Protein AF-A0A401S8R3-F1 (afdb_monomer_lite)

Foldseek 3Di:
DVDVVVVVVVVVVVVCVVVVVVCVVPPDPDDADPVRHDPVRVCCVVPPVNVVVVVVVVVVVVVVVVCVVPPDPDDPDDDDD

Radius of gyration: 29.79 Å; chains: 1; bounding box: 42×23×100 Å

Organism: Chiloscyllium punctatum (NCBI:txid137246)

Sequence (81 aa):
IADPEKCDRMYESLARINSGYYKNKYPRLRNTSFTGVTVEECRMVLATDNMKQMEEMKKGMWKKIREKFTGKPEDATKEYV

Structure (mmCIF, N/CA/C/O backbone):
data_AF-A0A401S8R3-F1
#
_entry.id   AF-A0A401S8R3-F1
#
loop_
_atom_site.group_PDB
_atom_site.id
_atom_site.type_symbol
_atom_site.label_atom_id
_atom_site.label_alt_id
_atom_site.label_comp_id
_atom_site.label_asym_id
_atom_site.label_entity_id
_atom_site.label_seq_id
_atom_site.pdbx_PDB_ins_code
_atom_site.Cartn_x
_atom_site.Cartn_y
_atom_site.Cartn_z
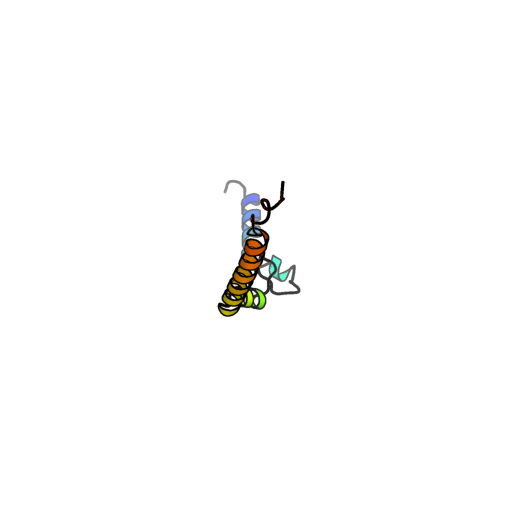_atom_site.occupancy
_atom_site.B_iso_or_equiv
_atom_site.auth_seq_id
_atom_site.auth_comp_id
_atom_site.auth_asym_id
_atom_site.auth_atom_id
_atom_site.pdbx_PDB_model_num
ATOM 1 N N . ILE A 1 1 ? 23.535 8.309 -24.025 1.00 61.56 1 ILE A N 1
ATOM 2 C CA . ILE A 1 1 ? 22.899 7.503 -22.953 1.00 61.56 1 ILE A CA 1
ATOM 3 C C . ILE A 1 1 ? 24.008 6.644 -22.363 1.00 61.56 1 ILE A C 1
ATOM 5 O O . ILE A 1 1 ? 24.647 5.942 -23.129 1.00 61.56 1 ILE A O 1
ATOM 9 N N . ALA A 1 2 ? 24.340 6.812 -21.079 1.00 75.81 2 ALA A N 1
ATOM 10 C CA . ALA A 1 2 ? 25.597 6.315 -20.498 1.00 75.81 2 ALA A CA 1
ATOM 11 C C . ALA A 1 2 ? 25.660 4.783 -20.302 1.00 75.81 2 ALA A C 1
ATOM 13 O O . ALA A 1 2 ? 26.749 4.247 -20.152 1.00 75.81 2 ALA A O 1
ATOM 14 N N . ASP A 1 3 ? 24.513 4.100 -20.320 1.00 90.50 3 ASP A N 1
ATOM 15 C CA . ASP A 1 3 ? 24.379 2.638 -20.342 1.00 90.50 3 ASP A CA 1
ATOM 16 C C . ASP A 1 3 ? 22.925 2.302 -20.752 1.00 90.50 3 ASP A C 1
ATOM 18 O O . ASP A 1 3 ? 22.001 2.584 -19.975 1.00 90.50 3 ASP A O 1
ATOM 22 N N . PRO A 1 4 ? 22.687 1.780 -21.970 1.00 92.25 4 PRO A N 1
ATOM 23 C CA . PRO A 1 4 ? 21.351 1.409 -22.438 1.00 92.25 4 PRO A CA 1
ATOM 24 C C . PRO A 1 4 ? 20.667 0.363 -21.548 1.00 92.25 4 PRO A C 1
ATOM 26 O O . PRO A 1 4 ? 19.504 0.538 -21.201 1.00 92.25 4 PRO A O 1
ATOM 29 N N . GLU A 1 5 ? 21.392 -0.650 -21.067 1.00 93.38 5 GLU A N 1
ATOM 30 C CA . GLU A 1 5 ? 20.811 -1.723 -20.248 1.00 93.38 5 GLU A CA 1
ATOM 31 C C . GLU A 1 5 ? 20.353 -1.206 -18.881 1.00 93.38 5 GLU A C 1
ATOM 33 O O . GLU A 1 5 ? 19.350 -1.644 -18.309 1.00 93.38 5 GLU A O 1
ATOM 38 N N . LYS A 1 6 ? 21.078 -0.239 -18.309 1.00 94.50 6 LYS A N 1
ATOM 39 C CA . LYS A 1 6 ? 20.624 0.457 -17.099 1.00 94.50 6 LYS A CA 1
ATOM 40 C C . LYS A 1 6 ? 19.366 1.282 -17.357 1.00 94.50 6 LYS A C 1
ATOM 42 O O . LYS A 1 6 ? 18.494 1.313 -16.487 1.00 94.50 6 LYS A O 1
ATOM 47 N N . CYS A 1 7 ? 19.267 1.926 -18.520 1.00 94.25 7 CYS A N 1
ATOM 48 C CA . CYS A 1 7 ? 18.075 2.674 -18.910 1.00 94.25 7 CYS A CA 1
ATOM 49 C C . CYS A 1 7 ? 16.862 1.745 -19.026 1.00 94.25 7 CYS A C 1
ATOM 51 O O . CYS A 1 7 ? 15.840 2.022 -18.399 1.00 94.25 7 CYS A O 1
ATOM 53 N N . ASP A 1 8 ? 17.020 0.608 -19.703 1.00 96.19 8 ASP A N 1
ATOM 54 C CA . ASP A 1 8 ? 15.959 -0.384 -19.883 1.00 96.19 8 ASP A CA 1
ATOM 55 C C . ASP A 1 8 ? 15.510 -0.977 -18.545 1.00 96.19 8 ASP A C 1
ATOM 57 O O . ASP A 1 8 ? 14.319 -0.995 -18.241 1.00 96.19 8 ASP A O 1
ATOM 61 N N . ARG A 1 9 ? 16.447 -1.348 -17.661 1.00 95.25 9 ARG A N 1
ATOM 62 C CA . ARG A 1 9 ? 16.110 -1.832 -16.307 1.00 95.25 9 ARG A CA 1
ATOM 63 C C . ARG A 1 9 ? 15.318 -0.809 -15.494 1.00 95.25 9 ARG A C 1
ATOM 65 O O . ARG A 1 9 ? 14.368 -1.169 -14.794 1.00 95.25 9 ARG A O 1
ATOM 72 N N . MET A 1 10 ? 15.706 0.465 -15.559 1.00 95.81 10 MET A N 1
ATOM 73 C CA . MET A 1 10 ? 14.977 1.547 -14.891 1.00 95.81 10 MET A CA 1
ATOM 74 C C . MET A 1 10 ? 13.592 1.741 -15.503 1.00 95.81 10 MET A C 1
ATOM 76 O O . MET A 1 10 ? 12.612 1.829 -14.762 1.00 95.81 10 MET A O 1
ATOM 80 N N . TYR A 1 11 ? 13.501 1.755 -16.831 1.00 96.19 11 TYR A N 1
ATOM 81 C CA . TYR A 1 11 ? 12.239 1.878 -17.545 1.00 96.19 11 TYR A CA 1
ATOM 82 C C . TYR A 1 11 ? 11.281 0.740 -17.190 1.00 96.19 11 TYR A C 1
ATOM 84 O O . TYR A 1 11 ? 10.141 0.997 -16.813 1.00 96.19 11 TYR A O 1
ATOM 92 N N . GLU A 1 12 ? 11.746 -0.508 -17.201 1.00 97.12 12 GLU A N 1
ATOM 93 C CA . GLU A 1 12 ? 10.938 -1.660 -16.809 1.00 97.12 12 GLU A CA 1
ATOM 94 C C . GLU A 1 12 ? 10.454 -1.569 -15.360 1.00 97.12 12 GLU A C 1
ATOM 96 O O . GLU A 1 12 ? 9.310 -1.914 -15.060 1.00 97.12 12 GLU A O 1
ATOM 101 N N . SER A 1 13 ? 11.312 -1.114 -14.442 1.00 97.00 13 SER A N 1
ATOM 102 C CA . SER A 1 13 ? 10.926 -0.906 -13.044 1.00 97.00 13 SER A CA 1
ATOM 103 C C . SER A 1 13 ? 9.784 0.109 -12.933 1.00 97.00 13 SER A C 1
ATOM 105 O O . SER A 1 13 ? 8.759 -0.167 -12.303 1.00 97.00 13 SER A O 1
ATOM 107 N N . LEU A 1 14 ? 9.907 1.245 -13.626 1.00 97.25 14 LEU A N 1
ATOM 108 C CA . LEU A 1 14 ? 8.872 2.278 -13.676 1.00 97.25 14 LEU A CA 1
ATOM 109 C C . LEU A 1 14 ? 7.590 1.774 -14.350 1.00 97.25 14 LEU A C 1
ATOM 111 O O . LEU A 1 14 ? 6.493 2.014 -13.846 1.00 97.25 14 LEU A O 1
ATOM 115 N N . ALA A 1 15 ? 7.711 1.014 -15.438 1.00 97.88 15 ALA A N 1
ATOM 116 C CA . ALA A 1 15 ? 6.581 0.419 -16.141 1.00 97.88 15 ALA A CA 1
ATOM 117 C C . ALA A 1 15 ? 5.816 -0.574 -15.249 1.00 97.88 15 ALA A C 1
ATOM 119 O O . ALA A 1 15 ? 4.582 -0.567 -15.238 1.00 97.88 15 ALA A O 1
ATOM 120 N N . ARG A 1 16 ? 6.517 -1.384 -14.440 1.00 97.69 16 ARG A N 1
ATOM 121 C CA . ARG A 1 16 ? 5.897 -2.292 -13.454 1.00 97.69 16 ARG A CA 1
ATOM 122 C C . ARG A 1 16 ? 5.145 -1.530 -12.361 1.00 97.69 16 ARG A C 1
ATOM 124 O O . ARG A 1 16 ? 4.063 -1.965 -11.968 1.00 97.69 16 ARG A O 1
ATOM 131 N N . ILE A 1 17 ? 5.688 -0.407 -11.885 1.00 96.50 17 ILE A N 1
ATOM 132 C CA . ILE A 1 17 ? 5.019 0.449 -10.891 1.00 96.50 17 ILE A CA 1
ATOM 133 C C . ILE A 1 17 ? 3.755 1.072 -11.495 1.00 96.50 17 ILE A C 1
ATOM 135 O O . ILE A 1 17 ? 2.676 0.928 -10.923 1.00 96.50 17 ILE A O 1
ATOM 139 N N . ASN A 1 18 ? 3.867 1.696 -12.670 1.00 96.81 18 ASN A N 1
ATOM 140 C CA . ASN A 1 18 ? 2.758 2.391 -13.327 1.00 96.81 18 ASN A CA 1
ATOM 141 C C . ASN A 1 18 ? 1.608 1.447 -13.715 1.00 96.81 18 ASN A C 1
ATOM 143 O O . ASN A 1 18 ? 0.440 1.755 -13.504 1.00 96.81 18 ASN A O 1
ATOM 147 N N . SER A 1 19 ? 1.933 0.264 -14.238 1.00 96.88 19 SER A N 1
ATOM 148 C CA . SER A 1 19 ? 0.932 -0.748 -14.611 1.00 96.88 19 SER A CA 1
ATOM 149 C C . SER A 1 19 ? 0.296 -1.462 -13.41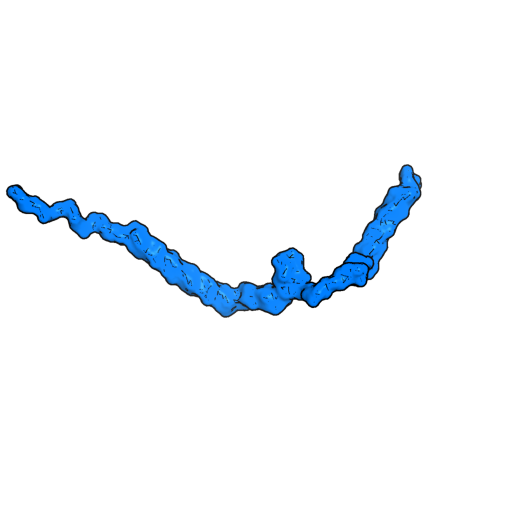3 1.00 96.88 19 SER A C 1
ATOM 151 O O . SER A 1 19 ? -0.611 -2.276 -13.591 1.00 96.88 19 SER A O 1
ATOM 153 N N . GLY A 1 20 ? 0.776 -1.215 -12.188 1.00 94.75 20 GLY A N 1
ATOM 154 C CA . GLY A 1 20 ? 0.346 -1.965 -11.011 1.00 94.75 20 GLY A CA 1
ATOM 155 C C . GLY A 1 20 ? 0.689 -3.457 -11.099 1.00 94.75 20 GLY A C 1
ATOM 156 O O . GLY A 1 20 ? -0.021 -4.279 -10.520 1.00 94.75 20 GLY A O 1
ATOM 157 N N . TYR A 1 21 ? 1.767 -3.823 -11.804 1.00 97.06 21 TYR A N 1
ATOM 158 C CA . TYR A 1 21 ? 2.150 -5.210 -12.103 1.00 97.06 21 TYR A CA 1
ATOM 159 C C . TYR A 1 21 ? 2.101 -6.123 -10.871 1.00 97.06 21 TYR A C 1
ATOM 161 O O . TYR A 1 21 ? 1.494 -7.192 -10.903 1.00 97.06 21 TYR A O 1
ATOM 169 N N . TYR A 1 22 ? 2.677 -5.681 -9.749 1.00 94.31 22 TYR A N 1
ATOM 170 C CA . TYR A 1 22 ? 2.729 -6.478 -8.521 1.00 94.31 22 TYR A CA 1
ATOM 171 C C . TYR A 1 22 ? 1.370 -6.650 -7.838 1.00 94.31 22 TYR A C 1
ATOM 173 O O . TYR A 1 22 ? 1.136 -7.692 -7.233 1.00 94.31 22 TYR A O 1
ATOM 181 N N . LYS A 1 23 ? 0.455 -5.681 -7.977 1.00 91.25 23 LYS A N 1
ATOM 182 C CA . LYS A 1 23 ? -0.920 -5.798 -7.466 1.00 91.25 23 LYS A CA 1
ATOM 183 C C . LYS A 1 23 ? -1.677 -6.919 -8.181 1.00 91.25 23 LYS A C 1
ATOM 185 O O . LYS A 1 23 ? -2.430 -7.641 -7.538 1.00 91.25 23 LYS A O 1
ATOM 190 N N . ASN A 1 24 ? -1.461 -7.060 -9.488 1.00 92.75 24 ASN A N 1
ATOM 191 C CA . ASN A 1 24 ? -2.127 -8.074 -10.308 1.00 92.75 24 ASN A CA 1
ATOM 192 C C . ASN A 1 24 ? -1.442 -9.441 -10.199 1.00 92.75 24 ASN A C 1
ATOM 194 O O . ASN A 1 24 ? -2.112 -10.467 -10.182 1.00 92.75 24 ASN A O 1
ATOM 198 N N . LYS A 1 25 ? -0.108 -9.458 -10.095 1.00 95.88 25 LYS A N 1
ATOM 199 C CA . LYS A 1 25 ? 0.677 -10.689 -9.942 1.00 95.88 25 LYS A CA 1
ATOM 200 C C . LYS A 1 25 ? 0.474 -11.357 -8.582 1.00 95.88 25 LYS A C 1
ATOM 202 O O . LYS A 1 25 ? 0.480 -12.580 -8.502 1.00 95.88 25 LYS A O 1
ATOM 207 N N . TYR A 1 26 ? 0.308 -10.559 -7.529 1.00 93.12 26 TYR A N 1
ATOM 208 C CA . TYR A 1 26 ? 0.136 -11.028 -6.156 1.00 93.12 26 TYR A CA 1
ATOM 209 C C . TYR A 1 26 ? -1.170 -10.464 -5.578 1.00 93.12 26 TYR A C 1
ATOM 211 O O . TYR A 1 26 ? -1.140 -9.498 -4.806 1.00 93.12 26 TYR A O 1
ATOM 219 N N . PRO A 1 27 ? -2.333 -11.023 -5.973 1.00 89.94 27 PRO A N 1
ATOM 220 C CA . PRO A 1 27 ? -3.617 -10.557 -5.475 1.00 89.94 27 PRO A CA 1
ATOM 221 C C . PRO A 1 27 ? -3.685 -10.745 -3.958 1.00 89.94 27 PRO A C 1
ATOM 223 O O . PRO A 1 27 ? -3.382 -11.811 -3.420 1.00 89.94 27 PRO A O 1
ATOM 226 N N . ARG A 1 28 ? -4.081 -9.686 -3.252 1.00 88.69 28 ARG A N 1
ATOM 227 C CA . ARG A 1 28 ? -4.251 -9.729 -1.799 1.00 88.69 28 ARG A CA 1
ATOM 228 C C . ARG A 1 28 ? -5.593 -10.361 -1.454 1.00 88.69 28 ARG A C 1
ATOM 230 O O . ARG A 1 28 ? -6.604 -10.025 -2.058 1.00 88.69 28 ARG A O 1
ATOM 237 N N . LEU A 1 29 ? -5.607 -11.212 -0.426 1.00 89.56 29 LEU A N 1
ATOM 238 C CA . LEU A 1 29 ? -6.843 -11.806 0.097 1.00 89.56 29 LEU A CA 1
ATOM 239 C C . LEU A 1 29 ? -7.766 -10.754 0.736 1.00 89.56 29 LEU A C 1
ATOM 241 O O . LEU A 1 29 ? -8.982 -10.912 0.746 1.00 89.56 29 LEU A O 1
ATOM 245 N N . ARG A 1 30 ? -7.185 -9.683 1.293 1.00 87.25 30 ARG A N 1
ATOM 246 C CA . ARG A 1 30 ? -7.903 -8.596 1.970 1.00 87.25 30 ARG A CA 1
ATOM 247 C C . ARG A 1 30 ? -7.406 -7.236 1.488 1.00 87.25 30 ARG A C 1
ATOM 249 O O . ARG A 1 30 ? -6.207 -7.045 1.272 1.00 87.25 30 ARG A O 1
ATOM 256 N N . ASN A 1 31 ? -8.324 -6.278 1.377 1.00 87.69 31 ASN A N 1
ATOM 257 C CA . ASN A 1 31 ? -7.999 -4.884 1.082 1.00 87.69 31 ASN A CA 1
ATOM 258 C C . ASN A 1 31 ? -7.584 -4.164 2.366 1.00 87.69 31 ASN A C 1
ATOM 260 O O . ASN A 1 31 ? -8.403 -3.571 3.063 1.00 87.69 31 ASN A O 1
ATOM 264 N N . THR A 1 32 ? -6.296 -4.244 2.679 1.00 89.94 32 THR A N 1
ATOM 265 C CA . THR A 1 32 ? -5.688 -3.574 3.830 1.00 89.94 32 THR A CA 1
ATOM 266 C C . THR A 1 32 ? -4.785 -2.422 3.391 1.00 89.94 32 THR A C 1
ATOM 268 O O . THR A 1 32 ? -4.254 -2.394 2.273 1.00 89.94 32 THR A O 1
ATOM 271 N N . SER A 1 33 ? -4.622 -1.441 4.271 1.00 85.00 33 SER A N 1
ATOM 272 C CA . SER A 1 33 ? -3.640 -0.366 4.133 1.00 85.00 33 SER A CA 1
ATOM 273 C C . SER A 1 33 ? -2.233 -0.842 4.528 1.00 85.00 33 SER A C 1
ATOM 275 O O . SER A 1 33 ? -2.031 -2.005 4.884 1.00 85.00 33 SER A O 1
ATOM 277 N N . PHE A 1 34 ? -1.244 0.055 4.468 1.00 83.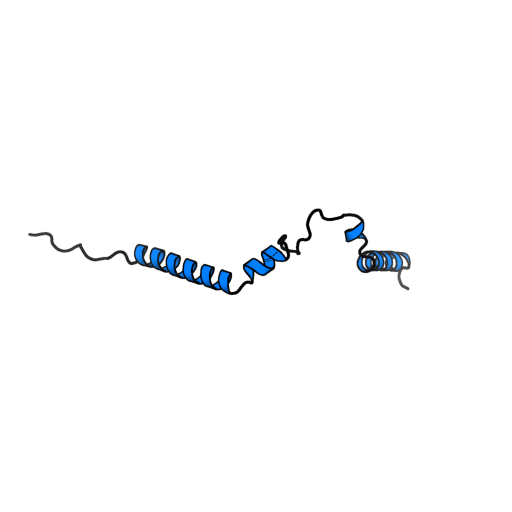81 34 PHE A N 1
ATOM 278 C CA . PHE A 1 34 ? 0.146 -0.242 4.836 1.00 83.81 34 PHE A CA 1
ATOM 279 C C . PHE A 1 34 ? 0.299 -0.778 6.271 1.00 83.81 34 PHE A C 1
ATOM 281 O O . PHE A 1 34 ? 1.136 -1.640 6.511 1.00 83.81 34 PHE A O 1
ATOM 288 N N . THR A 1 35 ? -0.538 -0.334 7.212 1.00 87.00 35 THR A N 1
ATOM 289 C CA . THR A 1 35 ? -0.502 -0.791 8.613 1.00 87.00 35 THR A CA 1
ATOM 290 C C . THR A 1 35 ? -1.222 -2.125 8.833 1.00 87.00 35 THR A C 1
ATOM 292 O O . THR A 1 35 ? -1.370 -2.566 9.968 1.00 87.00 35 THR A O 1
ATOM 295 N N . GLY A 1 36 ? -1.698 -2.774 7.765 1.00 87.38 36 GLY A N 1
ATOM 296 C CA . GLY A 1 36 ? -2.429 -4.038 7.839 1.00 87.38 36 GLY A CA 1
ATOM 297 C C . GLY A 1 36 ? -3.904 -3.894 8.222 1.00 87.38 36 GLY A C 1
ATOM 298 O O . GLY A 1 36 ? -4.630 -4.880 8.142 1.00 87.38 36 GLY A O 1
ATOM 299 N N . VAL A 1 37 ? -4.367 -2.687 8.558 1.00 89.38 37 VAL A N 1
ATOM 300 C CA . VAL A 1 37 ? -5.779 -2.416 8.871 1.00 89.38 37 VAL A CA 1
ATOM 301 C C . VAL A 1 37 ? -6.598 -2.197 7.602 1.00 89.38 37 VAL A C 1
ATOM 303 O O . VAL A 1 37 ? -6.126 -1.597 6.629 1.00 89.38 37 VAL A O 1
ATOM 306 N N . THR A 1 38 ? -7.836 -2.670 7.618 1.00 89.56 38 THR A N 1
ATOM 307 C CA . THR A 1 38 ? -8.867 -2.379 6.617 1.00 89.56 38 THR A CA 1
ATOM 308 C C . THR A 1 38 ? -9.313 -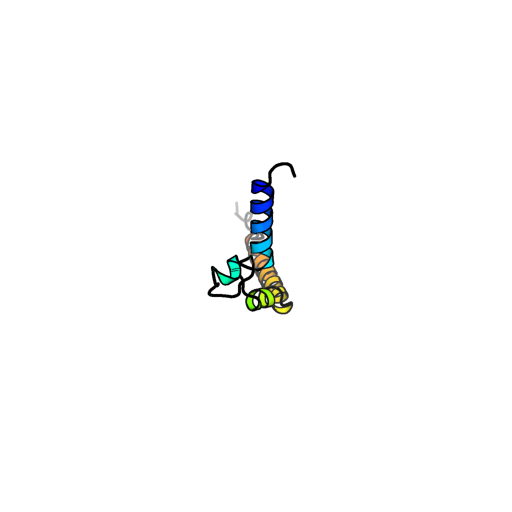0.917 6.683 1.00 89.56 38 THR A C 1
ATOM 310 O O . THR A 1 38 ? -8.994 -0.177 7.620 1.00 89.56 38 THR A O 1
ATOM 313 N N . VAL A 1 39 ? -10.047 -0.470 5.664 1.00 86.50 39 VAL A N 1
ATOM 314 C CA . VAL A 1 39 ? -10.587 0.898 5.625 1.00 86.50 39 VAL A CA 1
ATOM 315 C C . VAL A 1 39 ? -11.596 1.101 6.752 1.00 86.50 39 VAL A C 1
ATOM 317 O O . VAL A 1 39 ? -11.638 2.159 7.372 1.00 86.50 39 VAL A O 1
ATOM 320 N N . GLU A 1 40 ? -12.376 0.071 7.044 1.00 85.44 40 GLU A N 1
ATOM 321 C CA . GLU A 1 40 ? -13.387 0.031 8.088 1.00 85.44 40 GLU A CA 1
ATOM 322 C C . GLU A 1 40 ? -12.731 0.110 9.469 1.00 85.44 40 GLU A C 1
ATOM 324 O O . GLU A 1 40 ? -13.123 0.943 10.282 1.00 85.44 40 GLU A O 1
ATOM 329 N N . GLU A 1 41 ? -11.672 -0.668 9.708 1.00 85.38 41 GLU A N 1
ATOM 330 C CA . GLU A 1 41 ? -10.879 -0.588 10.943 1.00 85.38 41 GLU A CA 1
ATOM 331 C C . GLU A 1 41 ? -10.222 0.783 11.116 1.00 85.38 41 GLU A C 1
ATOM 333 O O . GLU A 1 41 ? -10.278 1.359 12.202 1.00 85.38 41 GLU A O 1
ATOM 338 N N . CYS A 1 42 ? -9.671 1.356 10.044 1.00 86.25 42 CYS A N 1
ATOM 339 C CA . CYS A 1 42 ? -9.121 2.710 10.073 1.00 86.25 42 CYS A CA 1
ATOM 340 C C . CYS A 1 42 ? -10.198 3.748 10.431 1.00 86.25 42 CYS A C 1
ATOM 342 O O . CYS A 1 42 ? -9.989 4.590 11.303 1.00 86.25 42 CYS A O 1
ATOM 344 N N . ARG A 1 43 ? -11.385 3.656 9.816 1.00 85.56 43 ARG A N 1
ATOM 345 C CA . ARG A 1 43 ? -12.525 4.535 10.123 1.00 85.56 43 ARG A CA 1
ATOM 346 C C . ARG A 1 43 ? -12.996 4.387 11.561 1.00 85.56 43 ARG A C 1
ATOM 348 O O . ARG A 1 43 ? -13.305 5.397 12.177 1.00 85.56 43 ARG A O 1
ATOM 355 N N . MET A 1 44 ? -13.028 3.171 12.102 1.00 85.81 44 MET A N 1
ATOM 356 C CA . MET A 1 44 ? -13.370 2.953 13.507 1.00 85.81 44 MET A CA 1
ATOM 357 C C . MET A 1 44 ? -12.354 3.626 14.431 1.00 85.81 44 MET A C 1
ATOM 359 O O . MET A 1 44 ? -12.757 4.340 15.341 1.00 85.81 44 MET A O 1
ATOM 363 N N . VAL A 1 45 ? -11.052 3.468 14.192 1.00 79.88 45 VAL A N 1
ATOM 364 C CA . VAL A 1 45 ? -10.021 4.125 15.016 1.00 79.88 45 VAL A CA 1
ATOM 365 C C . VAL A 1 45 ? -10.130 5.652 14.947 1.00 79.88 45 VAL A C 1
ATOM 367 O O . VAL A 1 45 ? -9.976 6.328 15.960 1.00 79.88 45 VAL A O 1
ATOM 370 N N . LEU A 1 46 ? -10.426 6.197 13.765 1.00 80.44 46 LEU A N 1
ATOM 371 C CA . LEU A 1 46 ? -10.557 7.639 13.543 1.00 80.44 46 LEU A CA 1
ATOM 372 C C . LEU A 1 46 ? -11.928 8.208 13.939 1.00 80.44 46 LEU A C 1
ATOM 374 O O . LEU A 1 46 ? -12.095 9.428 13.953 1.00 80.44 46 LEU A O 1
ATOM 378 N N . ALA A 1 47 ? -12.917 7.365 14.242 1.00 84.88 47 ALA A N 1
ATOM 379 C CA . ALA A 1 47 ? -14.241 7.826 14.631 1.00 84.88 47 ALA A CA 1
ATOM 380 C C . ALA A 1 47 ? -14.151 8.609 15.947 1.00 84.88 47 ALA A C 1
ATOM 382 O O . ALA A 1 47 ? -13.611 8.133 16.948 1.00 84.88 47 ALA A O 1
ATOM 383 N N . THR A 1 48 ? -14.702 9.823 15.949 1.00 74.00 48 THR A N 1
ATOM 384 C CA . THR A 1 48 ? -14.620 10.753 17.084 1.00 74.00 48 THR A CA 1
ATOM 385 C C . THR A 1 48 ? -15.189 10.156 18.368 1.00 74.00 48 THR A C 1
ATOM 387 O O . THR A 1 48 ? -14.651 10.398 19.447 1.00 74.00 48 THR A O 1
ATOM 390 N N . ASP A 1 49 ? -16.228 9.332 18.259 1.00 74.69 49 ASP A N 1
ATOM 391 C CA . ASP A 1 49 ? -16.850 8.682 19.412 1.00 74.69 49 ASP A CA 1
ATOM 392 C C . ASP A 1 49 ? -15.944 7.614 20.035 1.00 74.69 49 ASP A C 1
ATOM 394 O O . ASP A 1 49 ? -15.836 7.539 21.259 1.00 74.69 49 ASP A O 1
ATOM 398 N N . ASN A 1 50 ? -15.193 6.868 19.220 1.00 74.75 50 ASN A N 1
ATOM 399 C CA . ASN A 1 50 ? -14.222 5.893 19.720 1.00 74.75 50 ASN A CA 1
ATOM 400 C C . ASN A 1 50 ? -13.030 6.589 20.390 1.00 74.75 50 ASN A C 1
ATOM 402 O O . ASN A 1 50 ? -12.553 6.134 21.430 1.00 74.75 50 ASN A O 1
ATOM 406 N N . MET A 1 51 ? -12.589 7.734 19.858 1.00 75.62 51 MET A N 1
ATOM 407 C CA . MET A 1 51 ? -11.563 8.551 20.514 1.00 75.62 51 MET A CA 1
ATOM 408 C C . MET A 1 51 ? -12.032 9.089 21.872 1.00 75.62 51 MET A C 1
ATOM 410 O O . MET A 1 51 ? -11.270 9.022 22.838 1.00 75.62 51 MET A O 1
ATOM 414 N N . LYS A 1 52 ? -13.286 9.552 21.982 1.00 79.50 52 LYS A N 1
ATOM 415 C CA . LYS A 1 52 ? -13.870 9.991 23.263 1.00 79.50 52 LYS A CA 1
ATOM 416 C C . LYS A 1 52 ? -13.932 8.852 24.278 1.00 79.50 52 LYS A C 1
ATOM 418 O O . LYS A 1 52 ? -13.466 9.025 25.402 1.00 79.50 52 LYS A O 1
ATOM 423 N N . GLN A 1 53 ? -14.418 7.677 23.874 1.00 77.19 53 GLN A N 1
ATOM 424 C CA . GLN A 1 53 ? -14.459 6.498 24.745 1.00 77.19 53 GLN A CA 1
ATOM 425 C C . GLN A 1 53 ? -13.060 6.096 25.226 1.00 77.19 53 GLN A C 1
ATOM 427 O O . GLN A 1 53 ? -12.865 5.801 26.406 1.00 77.19 53 GLN A O 1
ATOM 432 N N . MET A 1 54 ? -12.058 6.136 24.343 1.00 78.69 54 MET A N 1
ATOM 433 C CA . MET A 1 54 ? -10.676 5.824 24.706 1.00 78.69 54 MET A CA 1
ATOM 434 C C . MET A 1 54 ? -10.091 6.855 25.685 1.00 78.69 54 MET A C 1
ATOM 436 O O . MET A 1 54 ? -9.358 6.491 26.608 1.00 78.69 54 MET A O 1
ATOM 440 N N . GLU A 1 55 ? -10.434 8.136 25.533 1.00 81.06 55 GLU A N 1
ATOM 441 C CA . GLU A 1 55 ? -10.015 9.202 26.446 1.00 81.06 55 GLU A CA 1
ATOM 442 C C . GLU A 1 55 ? -10.673 9.070 27.832 1.00 81.06 55 GLU A C 1
ATOM 444 O O . GLU A 1 55 ? -10.002 9.220 28.857 1.00 81.06 55 GLU A O 1
ATOM 449 N N . GLU A 1 56 ? -11.963 8.735 27.881 1.00 81.19 56 GLU A N 1
ATOM 450 C CA . GLU A 1 56 ? -12.704 8.466 29.118 1.00 81.19 56 GLU A CA 1
ATOM 451 C C . GLU A 1 56 ? -12.159 7.237 29.856 1.00 81.19 56 GLU A C 1
ATOM 453 O O . GLU A 1 56 ? -11.877 7.303 31.058 1.00 81.19 56 GLU A O 1
ATOM 458 N N . MET A 1 57 ? -11.910 6.138 29.135 1.00 79.62 57 MET A N 1
ATOM 459 C CA . MET A 1 57 ? -11.281 4.939 29.697 1.00 79.62 57 MET A CA 1
ATOM 460 C C . MET A 1 57 ? -9.878 5.239 30.229 1.00 79.62 57 MET A C 1
ATOM 462 O O . MET A 1 57 ? -9.537 4.834 31.344 1.00 79.62 57 MET A O 1
ATOM 466 N N . LYS A 1 58 ? -9.074 6.006 29.477 1.00 82.19 58 LYS A N 1
ATOM 467 C CA . LYS A 1 58 ? -7.744 6.451 29.908 1.00 82.19 58 LYS A CA 1
ATOM 468 C C . LYS A 1 58 ? -7.851 7.241 31.215 1.00 82.19 58 LYS A C 1
ATOM 470 O O . LYS A 1 58 ? -7.171 6.886 32.176 1.00 82.19 58 LYS A O 1
ATOM 475 N N . LYS A 1 59 ? -8.730 8.246 31.307 1.00 84.50 59 LYS A N 1
ATOM 476 C CA . LYS A 1 59 ? -8.954 9.037 32.537 1.00 84.50 59 LYS A CA 1
ATOM 477 C C . LYS A 1 59 ? -9.300 8.152 33.743 1.00 84.50 59 LYS A C 1
ATOM 479 O O . LYS A 1 59 ? -8.714 8.332 34.812 1.00 84.50 59 LYS A O 1
ATOM 484 N N . GLY A 1 60 ? -10.176 7.160 33.567 1.00 86.75 60 GLY A N 1
ATOM 485 C CA . GLY A 1 60 ? -10.520 6.192 34.616 1.00 86.75 60 GLY A CA 1
ATOM 486 C C . GLY A 1 60 ? -9.331 5.338 35.078 1.00 86.75 60 GLY A C 1
ATOM 487 O O . GLY A 1 60 ? -9.147 5.121 36.277 1.00 86.75 60 GLY A O 1
ATOM 488 N N . MET A 1 61 ? -8.479 4.905 34.145 1.00 85.56 61 MET A N 1
ATOM 489 C CA . MET A 1 61 ? -7.250 4.162 34.444 1.00 85.56 61 MET A CA 1
ATOM 490 C C . MET A 1 61 ? -6.233 5.020 35.214 1.00 85.56 61 MET A C 1
ATOM 492 O O . MET A 1 61 ? -5.690 4.574 36.224 1.00 85.56 61 MET A O 1
ATOM 496 N N . TRP A 1 62 ? -6.006 6.266 34.780 1.00 85.62 62 TRP A N 1
ATOM 497 C CA . TRP A 1 62 ? -5.105 7.206 35.459 1.00 85.62 62 TRP A CA 1
ATOM 498 C C . TRP A 1 62 ? -5.578 7.538 36.870 1.00 85.62 62 TRP A C 1
ATOM 500 O O . TRP A 1 62 ? -4.755 7.638 37.775 1.00 85.62 62 TRP A O 1
ATOM 510 N N . LYS A 1 63 ? -6.894 7.655 37.078 1.00 84.44 63 LYS A N 1
ATOM 511 C CA . LYS A 1 63 ? -7.475 7.862 38.405 1.00 84.44 63 LYS A CA 1
ATOM 512 C C . LYS A 1 63 ? -7.176 6.686 39.340 1.00 84.44 63 LYS A C 1
ATOM 514 O O . LYS A 1 63 ? -6.658 6.908 40.427 1.00 84.44 63 LYS A O 1
ATOM 519 N N . LYS A 1 64 ? -7.382 5.446 38.880 1.00 85.94 64 LYS A N 1
ATOM 520 C CA . LYS A 1 64 ? -7.056 4.230 39.652 1.00 85.94 64 LYS A CA 1
ATOM 521 C C . LYS A 1 64 ? -5.565 4.106 39.962 1.00 85.94 64 LYS A C 1
ATOM 523 O O . LYS A 1 64 ? -5.197 3.676 41.049 1.00 85.94 64 LYS A O 1
ATOM 528 N N . ILE A 1 65 ? -4.702 4.457 39.008 1.00 86.62 65 ILE A N 1
ATOM 529 C CA . ILE A 1 65 ? -3.250 4.467 39.224 1.00 86.62 65 ILE A CA 1
ATOM 530 C C . ILE A 1 65 ? -2.898 5.533 40.264 1.00 86.62 65 ILE A C 1
ATOM 532 O O . ILE A 1 65 ? -2.235 5.219 41.246 1.00 86.62 65 ILE A O 1
ATOM 536 N N . ARG A 1 66 ? -3.405 6.762 40.113 1.00 85.12 66 ARG A N 1
ATOM 537 C CA . ARG A 1 66 ? -3.190 7.845 41.079 1.00 85.12 66 ARG A CA 1
ATOM 538 C C . ARG A 1 66 ? -3.626 7.441 42.483 1.00 85.12 66 ARG A C 1
ATOM 540 O O . ARG A 1 66 ? -2.830 7.591 43.392 1.00 85.12 66 ARG A O 1
ATOM 547 N N . GLU A 1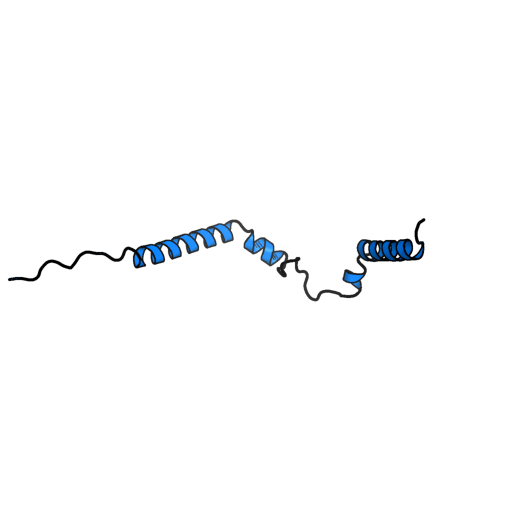 67 ? -4.818 6.874 42.643 1.00 85.69 67 GLU A N 1
ATOM 548 C CA . GLU A 1 67 ? -5.344 6.415 43.937 1.00 85.69 67 GLU A CA 1
ATOM 549 C C . GLU A 1 67 ? -4.451 5.354 44.599 1.00 85.69 67 GLU A C 1
ATOM 551 O O . GLU A 1 67 ? -4.255 5.394 45.811 1.00 85.69 67 GLU A O 1
ATOM 556 N N . LYS A 1 68 ? -3.853 4.447 43.812 1.00 81.94 68 LYS A N 1
ATOM 557 C CA . LYS A 1 68 ? -2.886 3.456 44.314 1.00 81.94 68 LYS A CA 1
ATOM 558 C C . LYS A 1 68 ? -1.555 4.075 44.746 1.00 81.94 68 LYS A C 1
ATOM 560 O O . LYS A 1 68 ? -0.933 3.559 45.666 1.00 81.94 68 LYS A O 1
ATOM 565 N N . PHE A 1 69 ? -1.122 5.158 44.102 1.00 79.81 69 PHE A N 1
ATOM 566 C CA . PHE A 1 69 ? 0.116 5.865 44.449 1.00 79.81 69 PHE A CA 1
ATOM 567 C C . PHE A 1 69 ? -0.077 6.944 45.526 1.00 79.81 69 PHE A C 1
ATOM 569 O O . PHE A 1 69 ? 0.879 7.290 46.207 1.00 79.81 69 PHE A O 1
ATOM 576 N N . THR A 1 70 ? -1.297 7.452 45.722 1.00 70.56 70 THR A N 1
ATOM 577 C CA . THR A 1 70 ? -1.652 8.402 46.791 1.00 70.56 70 THR A CA 1
ATOM 578 C C . THR A 1 70 ? -2.207 7.714 48.043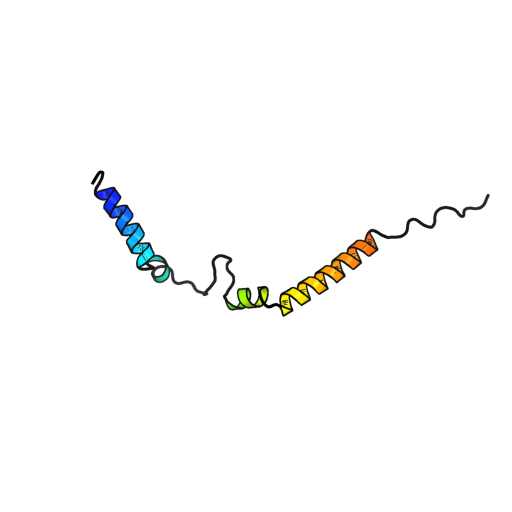 1.00 70.56 70 THR A C 1
ATOM 580 O O . THR A 1 70 ? -2.880 8.360 48.844 1.00 70.56 70 THR A O 1
ATOM 583 N N . GLY A 1 71 ? -1.965 6.409 48.214 1.00 58.00 71 GLY A N 1
ATOM 584 C CA . GLY A 1 71 ? -2.243 5.706 49.467 1.00 58.00 71 GLY A CA 1
ATOM 585 C C . GLY A 1 71 ? -1.585 6.437 50.644 1.00 58.00 71 GLY A C 1
ATOM 586 O O . GLY A 1 71 ? -0.397 6.741 50.599 1.00 58.00 71 GLY A O 1
ATOM 587 N N . LYS A 1 72 ? -2.401 6.780 51.645 1.00 56.28 72 LYS A N 1
ATOM 588 C CA . LYS A 1 72 ? -2.105 7.656 52.793 1.00 56.28 72 LYS A CA 1
ATOM 589 C C . LYS A 1 72 ? -0.756 7.365 53.485 1.00 56.28 72 LYS A C 1
ATOM 591 O O . LYS A 1 72 ? -0.528 6.210 53.838 1.00 56.28 72 LYS A O 1
ATOM 596 N N . PRO A 1 73 ? 0.056 8.387 53.825 1.00 52.03 73 PRO A N 1
ATOM 597 C CA . PRO A 1 73 ? 1.102 8.279 54.835 1.00 52.03 73 PRO A CA 1
ATOM 598 C C . PRO A 1 73 ? 0.592 8.772 56.199 1.00 52.03 73 PRO A C 1
ATOM 600 O O . PRO A 1 73 ? 1.187 9.673 56.766 1.00 52.03 73 PRO A O 1
ATOM 603 N N . GLU A 1 74 ? -0.518 8.253 56.728 1.00 50.53 74 GLU A N 1
ATOM 604 C CA . GLU A 1 74 ? -1.003 8.670 58.056 1.00 50.53 74 GLU A CA 1
ATOM 605 C C . GLU A 1 74 ? -1.603 7.478 58.798 1.00 50.53 74 GLU A C 1
ATOM 607 O O . GLU A 1 74 ? -2.773 7.165 58.615 1.00 50.53 74 GLU A O 1
ATOM 612 N N . ASP A 1 75 ? -0.743 6.771 59.538 1.00 46.66 75 ASP A N 1
ATOM 613 C CA . ASP A 1 75 ? -1.028 6.144 60.840 1.00 46.66 75 ASP A CA 1
ATOM 614 C C . ASP A 1 75 ? 0.277 5.527 61.386 1.00 46.66 75 ASP A C 1
ATOM 616 O O . ASP A 1 75 ? 0.465 4.316 61.459 1.00 46.66 75 ASP A O 1
ATOM 620 N N . ALA A 1 76 ? 1.234 6.388 61.736 1.00 48.16 76 ALA A N 1
ATOM 621 C CA . ALA A 1 76 ? 2.406 6.016 62.525 1.00 48.16 76 ALA A CA 1
ATOM 622 C C . ALA A 1 76 ? 2.724 7.162 63.487 1.00 48.16 76 ALA A C 1
ATOM 624 O O . ALA A 1 76 ? 3.609 7.966 63.221 1.00 48.16 76 ALA A O 1
ATOM 625 N N . THR A 1 77 ? 1.917 7.313 64.543 1.00 45.78 77 THR A N 1
ATOM 626 C CA . THR A 1 77 ? 2.289 7.944 65.833 1.00 45.78 77 THR A CA 1
ATOM 627 C C . THR A 1 77 ? 1.078 7.987 66.768 1.00 45.78 77 THR A C 1
ATOM 629 O O . THR A 1 77 ? 0.549 9.044 67.090 1.00 45.78 77 THR A O 1
ATOM 632 N N . LYS A 1 78 ? 0.635 6.815 67.232 1.00 49.53 78 LYS A N 1
ATOM 633 C CA . LYS A 1 78 ? -0.022 6.667 68.540 1.00 49.53 78 LYS A CA 1
ATOM 634 C C . LYS A 1 78 ? 0.370 5.315 69.130 1.00 49.53 78 LYS A C 1
ATOM 636 O O . LYS A 1 78 ? -0.423 4.383 69.120 1.00 49.53 78 LYS A O 1
ATOM 641 N N . GLU A 1 79 ? 1.600 5.213 69.623 1.00 44.31 79 GLU A N 1
ATOM 642 C CA . GLU A 1 79 ? 1.932 4.212 70.636 1.00 44.31 79 GLU A CA 1
ATOM 643 C C . GLU A 1 79 ? 2.236 4.925 71.951 1.00 44.31 79 GLU A C 1
ATOM 645 O O . GLU A 1 79 ? 2.972 5.909 72.003 1.00 44.31 79 GLU A O 1
ATOM 650 N N . TYR A 1 80 ? 1.555 4.438 72.981 1.00 44.25 80 TYR A N 1
ATOM 651 C CA . TYR A 1 80 ? 1.638 4.826 74.375 1.00 44.25 80 TYR A CA 1
ATOM 652 C C . TYR A 1 80 ? 2.982 4.386 74.969 1.00 44.25 80 TYR A C 1
ATOM 654 O O . TYR A 1 80 ? 3.260 3.191 74.915 1.00 44.25 80 TYR A O 1
ATOM 662 N N . VAL A 1 81 ? 3.726 5.304 75.599 1.00 38.19 81 VAL A N 1
ATOM 663 C CA . VAL A 1 81 ? 4.479 5.102 76.861 1.00 38.19 81 VAL A CA 1
ATOM 664 C C . VAL A 1 81 ? 4.514 6.431 77.607 1.00 38.19 81 VAL A C 1
ATOM 666 O O . VAL A 1 81 ? 4.900 7.439 76.974 1.00 38.19 81 VAL A O 1
#

pLDDT: mean 81.88, std 15.1, range [38.19, 97.88]

InterPro domains:
  IPR037698 Ubiquinol-cytochrome-c reductase complex assembly factor 2 [PTHR34260] (1-76)

Secondary structure (DSSP, 8-state):
---HHHHHHHHHHHHHHHTTHHHHHS--SS-B-TTS-BHHHHHHHH-HHHHHHHHHHHHHHHHHHHHHHS-----------